Protein AF-X0W2W5-F1 (afdb_monomer_lite)

Secondary structure (DSSP, 8-state):
-EEEEEGGGHHHHHHHHHHHT--EEEEE---STT---EEEEE---HHHIIIIIHHHHHHS--SSHHHHHHHHHHHHHHHHHHTTGGGSHHHHHHHHHHHTT--

Foldseek 3Di:
DKDKDFPVCQVVLVVVCVVQVAFDKAWADDPDPPDGTMIMTDHPDLCSCQPGVLVVCVVVPDPDPLVNLLSVLVNVLSVLVVVVLCVDPVSVVVSVVSNVPRD

Radius of gyration: 15.77 Å; 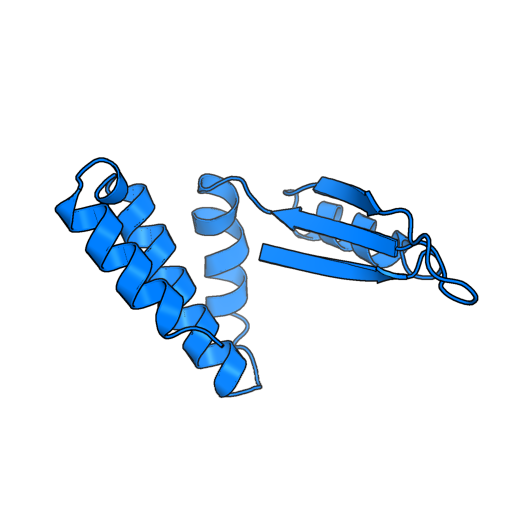chains: 1; bounding box: 41×30×35 Å

Sequence (103 aa):
FYLKLGERDKDILYKLKEFFNCGNVYFQRDRRKNHQNCYRYEVANRNDLEKVIIPFFKKNRLRLMSKRKDFEIFCKIIERMMRKEHLTKSGLRKLYQLKQKMH

Organism: NCBI:txid412755

Structure (mmCIF, N/CA/C/O backbone):
data_AF-X0W2W5-F1
#
_entry.id   AF-X0W2W5-F1
#
loop_
_atom_site.group_PDB
_atom_site.id
_atom_site.type_symbol
_atom_site.label_atom_id
_atom_site.label_alt_id
_atom_site.label_comp_id
_atom_site.label_asym_id
_atom_site.label_entity_id
_atom_site.label_seq_id
_atom_site.pdbx_PDB_ins_code
_atom_site.Cartn_x
_atom_site.Cartn_y
_atom_site.Cartn_z
_atom_site.occupancy
_atom_site.B_iso_or_equiv
_atom_site.auth_seq_id
_atom_site.auth_comp_id
_atom_site.auth_asym_id
_atom_site.auth_atom_id
_atom_site.pdbx_PDB_model_num
ATOM 1 N N . PHE A 1 1 ? 0.843 1.685 -0.489 1.00 95.44 1 PHE A N 1
ATOM 2 C CA . PHE A 1 1 ? 1.873 0.643 -0.719 1.00 95.44 1 PHE A CA 1
ATOM 3 C C . PHE A 1 1 ? 2.725 1.081 -1.896 1.00 95.44 1 PHE A C 1
ATOM 5 O O . PHE A 1 1 ? 2.158 1.655 -2.817 1.00 95.44 1 PHE A O 1
ATOM 12 N N . TYR A 1 2 ? 4.045 0.878 -1.871 1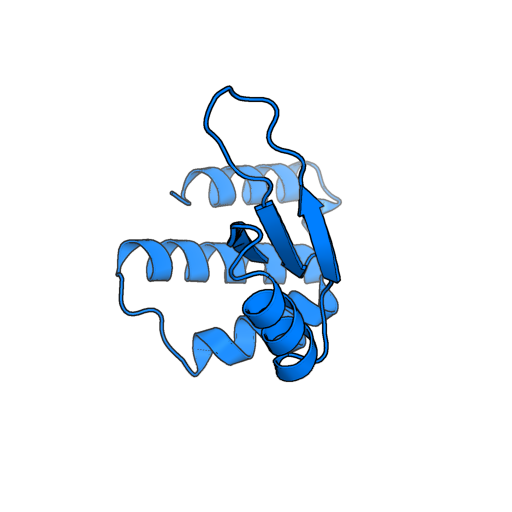.00 97.38 2 TYR A N 1
ATOM 13 C CA . TYR A 1 2 ? 4.878 1.230 -3.020 1.00 97.38 2 TYR A CA 1
ATOM 14 C C . TYR A 1 2 ? 6.110 0.335 -3.158 1.00 97.38 2 TYR A C 1
ATOM 16 O O . TYR A 1 2 ? 6.607 -0.198 -2.167 1.00 97.38 2 TYR A O 1
ATOM 24 N N . LEU A 1 3 ? 6.621 0.249 -4.385 1.00 97.50 3 LEU A N 1
ATOM 25 C CA . LEU A 1 3 ? 7.938 -0.283 -4.719 1.00 97.50 3 LEU A CA 1
ATOM 26 C C . LEU A 1 3 ? 8.691 0.777 -5.527 1.00 97.50 3 LEU A C 1
ATOM 28 O O . LEU A 1 3 ? 8.115 1.403 -6.416 1.00 97.50 3 LEU A O 1
ATOM 32 N N . LYS A 1 4 ? 9.965 1.000 -5.202 1.00 96.50 4 LYS A N 1
ATOM 33 C CA . LYS A 1 4 ? 10.840 1.932 -5.919 1.00 96.50 4 LYS A CA 1
ATOM 34 C C . LYS A 1 4 ? 12.007 1.153 -6.504 1.00 96.50 4 LYS A C 1
ATOM 36 O O . LYS A 1 4 ? 12.663 0.424 -5.766 1.00 96.50 4 LYS A O 1
ATOM 41 N N . LEU A 1 5 ? 12.259 1.338 -7.792 1.00 96.56 5 LEU A N 1
ATOM 42 C CA . LEU A 1 5 ? 13.369 0.718 -8.510 1.00 96.56 5 LEU A CA 1
ATOM 43 C C . LEU A 1 5 ? 14.122 1.767 -9.327 1.00 96.56 5 LEU A C 1
ATOM 45 O O . LEU A 1 5 ? 13.608 2.858 -9.592 1.00 96.56 5 LEU A O 1
ATOM 49 N N . GLY A 1 6 ? 15.355 1.438 -9.697 1.00 95.00 6 GLY A N 1
ATOM 50 C CA . GLY A 1 6 ? 16.142 2.247 -10.617 1.00 95.00 6 GLY A CA 1
ATOM 51 C C . GLY A 1 6 ? 15.561 2.246 -12.029 1.00 95.00 6 GLY A C 1
ATOM 52 O O . GLY A 1 6 ? 14.806 1.350 -12.394 1.00 95.00 6 GLY A O 1
ATOM 53 N N . GLU A 1 7 ? 15.935 3.237 -12.836 1.00 94.31 7 GLU A N 1
ATOM 54 C CA . GLU A 1 7 ? 15.454 3.384 -14.217 1.00 94.31 7 GLU A CA 1
ATOM 55 C C . GLU A 1 7 ? 15.657 2.134 -15.088 1.00 94.31 7 GLU A C 1
ATOM 57 O O . GLU A 1 7 ? 14.780 1.816 -15.887 1.00 94.31 7 GLU A O 1
ATOM 62 N N . ARG A 1 8 ? 16.747 1.382 -14.882 1.00 94.12 8 ARG A N 1
ATOM 63 C CA . ARG A 1 8 ? 17.026 0.134 -15.619 1.00 94.12 8 ARG A CA 1
ATOM 64 C C . ARG A 1 8 ? 15.971 -0.954 -15.402 1.00 94.12 8 ARG A C 1
ATOM 66 O O . ARG A 1 8 ? 15.738 -1.748 -16.300 1.00 94.12 8 ARG A O 1
ATOM 73 N N . ASP A 1 9 ? 15.318 -0.954 -14.242 1.00 96.25 9 ASP A N 1
ATOM 74 C CA . ASP A 1 9 ? 14.349 -1.978 -13.838 1.00 96.25 9 ASP A CA 1
ATOM 75 C C . ASP A 1 9 ? 12.904 -1.451 -13.861 1.00 96.25 9 ASP A C 1
ATOM 77 O O . ASP A 1 9 ? 11.997 -2.056 -13.279 1.00 96.25 9 ASP A O 1
ATOM 81 N N . LYS A 1 10 ? 12.656 -0.299 -14.505 1.00 96.50 10 LYS A N 1
ATOM 82 C CA . LYS A 1 10 ? 11.335 0.352 -14.502 1.00 96.50 10 LYS A CA 1
ATOM 83 C C . LYS A 1 10 ? 10.232 -0.541 -15.073 1.00 96.50 10 LYS A C 1
ATOM 85 O O . LYS A 1 10 ? 9.098 -0.466 -14.607 1.00 96.50 10 LYS A O 1
ATOM 90 N N . ASP A 1 11 ? 10.559 -1.421 -16.015 1.00 97.94 11 ASP A N 1
ATOM 91 C CA . ASP A 1 11 ? 9.589 -2.309 -16.661 1.00 97.94 11 ASP A CA 1
ATOM 92 C C . ASP A 1 11 ? 8.968 -3.300 -15.667 1.00 97.94 11 ASP A C 1
ATOM 94 O O . ASP A 1 11 ? 7.802 -3.667 -15.805 1.00 97.94 11 ASP A O 1
ATOM 98 N N . ILE A 1 12 ? 9.687 -3.664 -14.596 1.00 98.31 12 ILE A N 1
ATOM 99 C CA . ILE A 1 12 ? 9.133 -4.466 -13.493 1.00 98.31 12 ILE A CA 1
ATOM 100 C C . ILE A 1 12 ? 7.973 -3.719 -12.824 1.00 98.31 12 ILE A C 1
ATOM 102 O O . ILE A 1 12 ? 6.962 -4.324 -12.473 1.00 98.31 12 ILE A O 1
ATOM 106 N N . LEU A 1 13 ? 8.080 -2.398 -12.668 1.00 98.44 13 LEU A N 1
ATOM 107 C CA . LEU A 1 13 ? 7.035 -1.582 -12.047 1.00 98.44 13 LEU A CA 1
ATOM 108 C C . LEU A 1 13 ? 5.779 -1.499 -12.919 1.00 98.44 13 LEU A C 1
ATOM 110 O O . LEU A 1 13 ? 4.672 -1.532 -12.383 1.00 98.44 13 LEU A O 1
ATOM 114 N N . TYR A 1 14 ? 5.937 -1.428 -14.243 1.00 98.38 14 TYR A N 1
ATOM 115 C CA . TYR A 1 14 ? 4.808 -1.474 -15.177 1.00 98.38 14 TYR A CA 1
ATOM 116 C C . TYR A 1 14 ? 4.138 -2.852 -15.179 1.00 98.38 14 TYR A C 1
ATOM 118 O O . TYR A 1 14 ? 2.919 -2.925 -15.031 1.00 98.38 14 TYR A O 1
ATOM 126 N N . LYS A 1 15 ? 4.919 -3.941 -15.180 1.00 98.56 15 LYS A N 1
ATOM 127 C CA . LYS A 1 15 ? 4.385 -5.305 -15.021 1.00 98.56 15 LYS A CA 1
ATOM 128 C C . LYS A 1 15 ? 3.641 -5.498 -13.699 1.00 98.56 15 LYS A C 1
ATOM 130 O O . LYS A 1 15 ? 2.643 -6.206 -13.659 1.00 98.56 15 LYS A O 1
ATOM 135 N N . LEU A 1 16 ? 4.082 -4.863 -12.609 1.00 98.38 16 LEU A N 1
ATOM 136 C CA . LEU A 1 16 ? 3.352 -4.893 -11.335 1.00 98.38 16 LEU A CA 1
ATOM 137 C C . LEU A 1 16 ? 2.013 -4.155 -11.413 1.00 98.38 16 LEU A C 1
ATOM 139 O O . LEU A 1 16 ? 1.033 -4.639 -10.848 1.0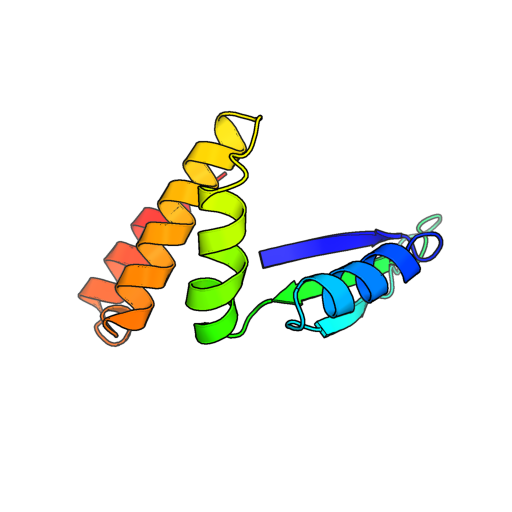0 98.38 16 LEU A O 1
ATOM 143 N N . LYS A 1 17 ? 1.964 -3.011 -12.106 1.00 98.38 17 LYS A N 1
ATOM 144 C CA . LYS A 1 17 ? 0.711 -2.288 -12.354 1.00 98.38 17 LYS A CA 1
ATOM 145 C C . LYS A 1 17 ? -0.275 -3.161 -13.134 1.00 98.38 17 LYS A C 1
ATOM 147 O O . LYS A 1 17 ? -1.436 -3.236 -12.748 1.00 98.38 17 LYS A O 1
ATOM 152 N N . GLU A 1 18 ? 0.189 -3.838 -14.182 1.00 98.44 18 GLU A N 1
ATOM 153 C CA . GLU A 1 18 ? -0.619 -4.783 -14.965 1.00 98.44 18 GLU A CA 1
ATOM 154 C C . GLU A 1 18 ? -1.077 -5.975 -14.116 1.00 98.44 18 GLU A C 1
ATOM 156 O O . GLU A 1 18 ? -2.263 -6.285 -14.074 1.00 98.44 18 GLU A O 1
ATOM 161 N N . PHE A 1 19 ? -0.160 -6.593 -13.366 1.00 98.44 19 PHE A N 1
ATOM 162 C CA . PHE A 1 19 ? -0.441 -7.751 -12.516 1.00 98.44 19 PHE A CA 1
ATOM 163 C C . PHE A 1 19 ? -1.504 -7.471 -11.448 1.00 98.44 19 PHE A C 1
ATOM 165 O O . PHE A 1 19 ? -2.415 -8.271 -11.247 1.00 98.44 19 PHE A O 1
ATOM 172 N N . PHE A 1 20 ? -1.391 -6.343 -10.743 1.00 97.94 20 PHE A N 1
ATOM 173 C CA . PHE A 1 20 ? -2.374 -5.954 -9.730 1.00 97.94 20 PHE A CA 1
ATOM 174 C C . PHE A 1 20 ? -3.610 -5.274 -10.325 1.00 97.94 20 PHE A C 1
ATOM 176 O O . PHE A 1 20 ? -4.589 -5.081 -9.605 1.00 97.94 20 PHE A O 1
ATOM 183 N N . ASN A 1 21 ? -3.561 -4.900 -11.607 1.00 98.12 21 ASN A N 1
ATOM 184 C CA . ASN A 1 21 ? -4.573 -4.109 -12.300 1.00 98.12 21 ASN A CA 1
ATOM 185 C C . ASN A 1 21 ? -4.996 -2.845 -11.518 1.00 98.12 21 ASN A C 1
ATOM 187 O O . ASN A 1 21 ? -6.161 -2.451 -11.511 1.00 98.12 21 ASN A O 1
ATOM 191 N N . CYS A 1 22 ? -4.055 -2.235 -10.789 1.00 98.06 22 CYS A N 1
ATOM 192 C CA . CYS A 1 22 ? -4.282 -1.038 -9.983 1.00 98.06 22 CYS A CA 1
ATOM 193 C C . CYS A 1 22 ? -2.975 -0.268 -9.748 1.00 98.06 22 CYS A C 1
ATOM 195 O O . CYS A 1 22 ? -1.892 -0.717 -10.119 1.00 98.06 22 CYS A O 1
ATOM 197 N N . GLY A 1 23 ? -3.074 0.912 -9.132 1.00 97.81 23 GLY A N 1
ATOM 198 C CA . GLY A 1 23 ? -1.916 1.763 -8.856 1.00 97.81 23 GLY A CA 1
ATOM 199 C C . GLY A 1 23 ? -1.323 2.453 -10.085 1.00 97.81 23 GLY A C 1
ATOM 200 O O . GLY A 1 23 ? -1.803 2.338 -11.212 1.00 97.81 23 GLY A O 1
ATOM 201 N N . ASN A 1 24 ? -0.263 3.223 -9.849 1.00 98.38 24 ASN A N 1
ATOM 202 C CA . ASN A 1 24 ? 0.381 4.051 -10.865 1.00 98.38 24 ASN A CA 1
ATOM 203 C C . ASN A 1 24 ? 1.902 4.012 -10.744 1.00 98.38 24 ASN A C 1
ATOM 205 O O . ASN A 1 24 ? 2.442 3.808 -9.658 1.00 98.38 24 ASN A O 1
ATOM 209 N N . VAL A 1 25 ? 2.584 4.225 -11.871 1.00 98.38 25 VAL A N 1
ATOM 210 C CA . VAL A 1 25 ? 4.046 4.311 -11.947 1.00 98.38 25 VAL A CA 1
ATOM 211 C C . VAL A 1 25 ? 4.438 5.767 -12.164 1.00 98.38 25 VAL A C 1
ATOM 213 O O . VAL A 1 25 ? 3.962 6.409 -13.097 1.00 98.38 25 VAL A O 1
ATOM 216 N N . TYR A 1 26 ? 5.307 6.277 -11.298 1.00 97.75 26 TYR A N 1
ATOM 217 C CA . TYR A 1 26 ? 5.754 7.666 -11.293 1.00 97.75 26 TYR A CA 1
ATOM 218 C C . TYR A 1 26 ? 7.259 7.745 -11.533 1.00 97.75 26 TYR A C 1
ATOM 220 O O . TYR A 1 26 ? 8.028 7.042 -10.873 1.00 97.75 26 TYR A O 1
ATOM 228 N N . PHE A 1 27 ? 7.684 8.636 -12.428 1.00 97.19 27 PHE A N 1
ATOM 229 C CA . PHE A 1 27 ? 9.092 8.991 -12.585 1.00 97.19 27 PHE A CA 1
ATOM 230 C C . PHE A 1 27 ? 9.576 9.813 -11.384 1.00 97.19 27 PHE A C 1
ATOM 232 O O . PHE A 1 27 ? 8.898 10.733 -10.926 1.00 97.19 27 PHE A O 1
ATOM 239 N N . GLN A 1 28 ? 10.763 9.493 -10.875 1.00 93.94 28 GLN A N 1
ATOM 240 C CA . GLN A 1 28 ? 11.410 10.192 -9.771 1.00 93.94 28 GLN A CA 1
ATOM 241 C C . GLN A 1 28 ? 12.848 10.541 -10.151 1.00 93.94 28 GLN A C 1
ATOM 243 O O . GLN A 1 28 ? 13.746 9.696 -10.119 1.00 93.94 28 GLN A O 1
ATOM 248 N N . ARG A 1 29 ? 13.071 11.818 -10.470 1.00 91.62 29 ARG A N 1
ATOM 249 C CA . ARG A 1 29 ? 14.407 12.334 -10.771 1.00 91.62 29 ARG A CA 1
ATOM 250 C C . ARG A 1 29 ? 15.282 12.302 -9.518 1.00 91.62 29 ARG A C 1
ATOM 252 O O . ARG A 1 29 ? 14.904 12.880 -8.498 1.00 91.62 29 ARG A O 1
ATOM 259 N N . ASP A 1 30 ? 16.454 11.679 -9.607 1.00 88.44 30 ASP A N 1
ATOM 260 C CA . ASP A 1 30 ? 17.471 11.745 -8.553 1.00 88.44 30 ASP A CA 1
ATOM 261 C C . ASP A 1 30 ? 18.505 12.805 -8.939 1.00 88.44 30 ASP A C 1
ATOM 263 O O . ASP A 1 30 ? 19.097 12.750 -10.013 1.00 88.44 30 ASP A O 1
ATOM 267 N N . ARG A 1 31 ? 18.657 13.834 -8.102 1.00 87.38 31 ARG A N 1
ATOM 268 C CA . ARG A 1 31 ? 19.558 14.968 -8.375 1.00 87.38 31 ARG A CA 1
ATOM 269 C C . ARG A 1 31 ? 20.959 14.759 -7.801 1.00 87.38 31 ARG A C 1
ATOM 271 O O . ARG A 1 31 ? 21.827 15.601 -8.014 1.00 87.38 31 ARG A O 1
ATOM 278 N N . ARG A 1 32 ? 21.180 13.686 -7.037 1.00 89.12 32 ARG A N 1
ATOM 279 C CA . ARG A 1 32 ? 22.477 13.419 -6.412 1.00 89.12 32 ARG A CA 1
ATOM 280 C C . ARG A 1 32 ? 23.488 13.002 -7.473 1.00 89.12 32 ARG A C 1
ATOM 282 O O . ARG A 1 32 ? 23.181 12.229 -8.378 1.00 89.12 32 ARG A O 1
ATOM 289 N N . LYS A 1 33 ? 24.723 13.484 -7.330 1.00 85.62 33 LYS A N 1
ATOM 290 C CA . LYS A 1 33 ? 25.840 13.073 -8.187 1.00 85.62 33 LYS A CA 1
ATOM 291 C C . LYS A 1 33 ? 26.001 11.545 -8.104 1.00 85.62 33 LYS A C 1
ATOM 293 O O . LYS A 1 33 ? 25.863 10.964 -7.026 1.00 85.62 33 LYS A O 1
ATOM 298 N N . ASN A 1 34 ? 26.250 10.902 -9.244 1.00 86.06 34 ASN A N 1
ATOM 299 C CA . ASN A 1 34 ? 26.413 9.446 -9.390 1.00 86.06 34 ASN A CA 1
ATOM 300 C C . ASN A 1 34 ? 25.181 8.589 -9.026 1.00 86.06 34 ASN A C 1
ATOM 302 O O . ASN A 1 34 ? 25.318 7.382 -8.843 1.00 86.06 34 ASN A O 1
ATOM 306 N N . HIS A 1 35 ? 23.986 9.176 -8.922 1.00 84.88 35 HIS A N 1
ATOM 307 C CA . HIS A 1 35 ? 22.744 8.421 -8.750 1.00 84.88 35 HIS A CA 1
ATOM 308 C C . HIS A 1 35 ? 21.952 8.388 -10.057 1.00 84.88 35 HIS A C 1
ATOM 310 O O . HIS A 1 35 ? 21.903 9.370 -10.793 1.00 84.88 35 HIS A O 1
ATOM 316 N N . GLN A 1 36 ? 21.321 7.250 -10.340 1.00 88.44 36 GLN A N 1
ATOM 317 C CA . GLN A 1 36 ? 20.408 7.116 -11.474 1.00 88.44 36 GLN A CA 1
ATOM 318 C C . GLN A 1 36 ? 18.993 7.549 -11.084 1.00 88.44 36 GLN A C 1
ATOM 320 O O . GLN A 1 36 ? 18.590 7.415 -9.923 1.00 88.44 36 GLN A O 1
ATOM 325 N N . ASN A 1 37 ? 18.213 8.013 -12.065 1.00 94.12 37 ASN A N 1
ATOM 326 C CA . ASN A 1 37 ? 16.789 8.233 -1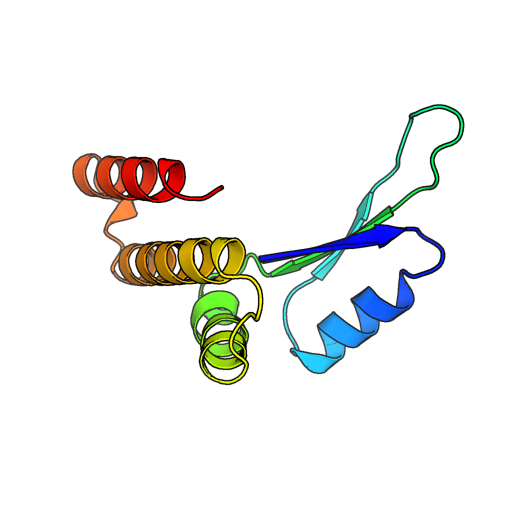1.848 1.00 94.12 37 ASN A CA 1
ATOM 327 C C . ASN A 1 37 ? 16.114 6.934 -11.407 1.00 94.12 37 ASN A C 1
ATOM 329 O O . ASN A 1 37 ? 16.581 5.819 -11.662 1.00 94.12 37 ASN A O 1
ATOM 333 N N . CYS A 1 38 ? 14.986 7.091 -10.736 1.00 95.62 38 CYS A N 1
ATOM 334 C CA . CYS A 1 38 ? 14.197 5.982 -10.247 1.00 95.62 38 CYS A CA 1
ATOM 335 C C . CYS A 1 38 ? 12.754 6.124 -10.706 1.00 95.62 38 CYS A C 1
ATOM 337 O O . CYS A 1 38 ? 12.295 7.197 -11.091 1.00 95.62 38 CYS A O 1
ATOM 339 N N . TYR A 1 39 ? 12.021 5.031 -10.593 1.00 97.75 39 TYR A N 1
ATOM 340 C CA . TYR A 1 39 ? 10.583 5.002 -10.776 1.00 97.75 39 TYR A CA 1
ATOM 341 C C . TYR A 1 39 ? 9.946 4.404 -9.524 1.00 97.75 39 TYR A C 1
ATOM 343 O O . TYR A 1 39 ? 10.572 3.637 -8.784 1.00 97.75 39 TYR A O 1
ATOM 351 N N . ARG A 1 40 ? 8.697 4.779 -9.259 1.00 97.88 40 ARG A N 1
ATOM 352 C CA . ARG A 1 40 ? 7.928 4.306 -8.108 1.00 97.88 40 ARG A CA 1
ATOM 353 C C . ARG A 1 40 ? 6.573 3.801 -8.567 1.00 97.88 40 ARG A C 1
ATOM 355 O O . ARG A 1 40 ? 5.771 4.590 -9.051 1.00 97.88 40 ARG A O 1
ATOM 362 N N . TYR A 1 41 ? 6.311 2.516 -8.364 1.00 98.62 41 TYR A N 1
ATOM 363 C CA . TYR A 1 41 ? 4.956 1.980 -8.400 1.00 98.62 41 TYR A CA 1
ATOM 364 C C . TYR A 1 41 ? 4.286 2.265 -7.058 1.00 98.62 41 TYR A C 1
ATOM 366 O O . TYR A 1 41 ? 4.834 1.897 -6.019 1.00 98.62 41 TYR A O 1
ATOM 374 N N . GLU A 1 42 ? 3.126 2.915 -7.056 1.00 98.56 42 GLU A N 1
ATOM 375 C CA . GLU A 1 42 ? 2.370 3.228 -5.847 1.00 98.56 42 GLU A CA 1
ATOM 376 C C . GLU A 1 42 ? 0.877 2.925 -6.002 1.00 98.56 42 GLU A C 1
ATOM 378 O O . GLU A 1 42 ? 0.220 3.339 -6.957 1.00 98.56 42 GLU A O 1
ATOM 383 N N . VAL A 1 43 ? 0.336 2.253 -4.985 1.00 98.56 43 VAL A N 1
ATOM 384 C CA . VAL A 1 43 ? -1.100 2.085 -4.759 1.00 98.56 43 VAL A CA 1
ATOM 385 C C . VAL A 1 43 ? -1.477 2.941 -3.554 1.00 98.56 43 VAL A C 1
ATOM 387 O O . VAL A 1 43 ? -1.120 2.616 -2.412 1.00 98.56 43 VAL A O 1
ATOM 390 N N . ALA A 1 44 ? -2.153 4.057 -3.825 1.00 97.06 44 ALA A N 1
ATOM 391 C CA . ALA A 1 44 ? -2.626 5.015 -2.822 1.00 97.06 44 ALA A CA 1
ATOM 392 C C . ALA A 1 44 ? -4.158 5.024 -2.669 1.00 97.06 44 ALA A C 1
ATOM 394 O O . ALA A 1 44 ? -4.670 5.462 -1.638 1.00 97.06 44 ALA A O 1
ATOM 395 N N . ASN A 1 45 ? -4.894 4.524 -3.667 1.00 97.12 45 ASN A N 1
ATOM 396 C CA . ASN A 1 45 ? -6.347 4.411 -3.602 1.00 97.12 45 ASN A CA 1
ATOM 397 C C . ASN A 1 45 ? -6.753 3.444 -2.476 1.00 97.12 45 ASN A C 1
ATOM 399 O O . ASN A 1 45 ? -6.264 2.318 -2.402 1.00 97.12 45 ASN A O 1
ATOM 403 N N . ARG A 1 46 ? -7.650 3.885 -1.587 1.00 95.81 46 ARG A N 1
ATOM 404 C CA . ARG A 1 46 ? -8.057 3.110 -0.403 1.00 95.81 46 ARG A CA 1
ATOM 405 C C . ARG A 1 46 ? -8.802 1.825 -0.770 1.00 95.81 46 ARG A C 1
ATOM 407 O O . ARG A 1 46 ? -8.560 0.805 -0.132 1.00 95.81 46 ARG A O 1
ATOM 414 N N . ASN A 1 47 ? -9.633 1.862 -1.812 1.00 97.06 47 ASN A N 1
ATOM 415 C CA . ASN A 1 47 ? -10.362 0.690 -2.292 1.00 97.06 47 ASN A CA 1
ATOM 416 C C . ASN A 1 47 ? -9.396 -0.347 -2.871 1.00 97.06 47 ASN A C 1
ATOM 418 O O . ASN A 1 47 ? -9.520 -1.523 -2.553 1.00 97.06 47 ASN A O 1
ATOM 422 N N . ASP A 1 48 ? -8.399 0.076 -3.651 1.00 98.19 48 ASP A N 1
ATOM 423 C CA . ASP A 1 48 ? -7.394 -0.845 -4.203 1.00 98.19 48 ASP A CA 1
ATOM 424 C C . ASP A 1 48 ? -6.529 -1.458 -3.093 1.00 98.19 48 ASP A C 1
ATOM 426 O O . ASP A 1 48 ? -6.204 -2.647 -3.112 1.00 98.19 48 ASP A O 1
ATOM 430 N N . LEU A 1 49 ? -6.183 -0.666 -2.075 1.00 98.38 49 LEU A N 1
ATOM 431 C CA . LEU A 1 49 ? -5.463 -1.168 -0.908 1.00 98.38 49 LEU A CA 1
ATOM 432 C C . LEU A 1 49 ? -6.268 -2.236 -0.159 1.00 98.38 49 LEU A C 1
ATOM 434 O O . LEU A 1 49 ? -5.712 -3.279 0.181 1.00 98.38 49 LEU A O 1
ATOM 438 N N . GLU A 1 50 ? -7.555 -1.989 0.079 1.00 97.88 50 GLU A N 1
ATOM 439 C CA . GLU A 1 50 ? -8.449 -2.907 0.788 1.00 97.88 50 GLU A CA 1
ATOM 440 C C . GLU A 1 50 ? -8.782 -4.165 -0.024 1.00 97.88 50 GLU A C 1
ATOM 442 O O . GLU A 1 50 ? -8.764 -5.264 0.528 1.00 97.88 50 GLU A O 1
ATOM 447 N N . LYS A 1 51 ? -9.076 -4.019 -1.320 1.00 98.06 51 LYS A N 1
ATOM 448 C CA . LYS A 1 51 ? -9.632 -5.091 -2.160 1.00 98.06 51 LYS A CA 1
ATOM 449 C C . LYS A 1 51 ? -8.582 -5.883 -2.931 1.00 98.06 51 LYS A C 1
ATOM 451 O O . LYS A 1 51 ? -8.837 -7.034 -3.268 1.00 98.06 51 LYS A O 1
ATOM 456 N N . VAL A 1 52 ? -7.414 -5.299 -3.200 1.00 98.38 52 VAL A N 1
ATOM 457 C CA . VAL A 1 52 ? -6.368 -5.934 -4.019 1.00 98.38 52 VAL A CA 1
ATOM 458 C C . VAL A 1 52 ? -5.123 -6.219 -3.186 1.00 98.38 52 VAL A C 1
ATOM 460 O O . VAL A 1 52 ? -4.728 -7.374 -3.013 1.00 98.38 52 VAL A O 1
ATOM 463 N N . ILE A 1 53 ? -4.517 -5.179 -2.610 1.00 98.38 53 ILE A N 1
ATOM 464 C CA . ILE A 1 53 ? -3.192 -5.295 -1.984 1.00 98.38 53 ILE A CA 1
ATOM 465 C C . ILE A 1 53 ? -3.241 -6.069 -0.666 1.00 98.38 53 ILE A C 1
ATOM 467 O O . ILE A 1 53 ? -2.443 -6.986 -0.457 1.00 98.38 53 ILE A O 1
ATOM 471 N N . ILE A 1 54 ? -4.173 -5.735 0.231 1.00 98.31 54 ILE A N 1
ATOM 472 C CA . ILE A 1 54 ? -4.300 -6.429 1.517 1.00 98.31 54 ILE A CA 1
ATOM 473 C C . ILE A 1 54 ? -4.617 -7.925 1.321 1.00 98.31 54 ILE A C 1
ATOM 475 O O . ILE A 1 54 ? -3.914 -8.745 1.919 1.00 98.31 54 ILE A O 1
ATOM 479 N N . PRO A 1 55 ? -5.599 -8.331 0.491 1.00 98.44 55 PRO A N 1
ATOM 480 C CA . PRO A 1 55 ? -5.888 -9.743 0.249 1.00 98.44 55 PRO A CA 1
ATOM 481 C C . PRO A 1 55 ? -4.699 -10.499 -0.343 1.00 98.44 55 PRO A C 1
ATOM 483 O O . PRO A 1 55 ? -4.391 -11.601 0.119 1.00 98.44 55 PRO A O 1
ATOM 486 N N . PHE A 1 56 ? -3.972 -9.887 -1.286 1.00 98.44 56 PHE A N 1
ATOM 487 C CA . PHE A 1 56 ? -2.777 -10.492 -1.867 1.00 98.44 56 PHE A CA 1
ATOM 488 C C . PHE A 1 56 ? -1.726 -10.830 -0.805 1.00 98.44 56 PHE A C 1
ATOM 490 O O . PHE A 1 56 ? -1.254 -11.963 -0.767 1.00 98.44 56 PHE A O 1
ATOM 497 N N . PHE A 1 57 ? -1.384 -9.895 0.087 1.00 97.50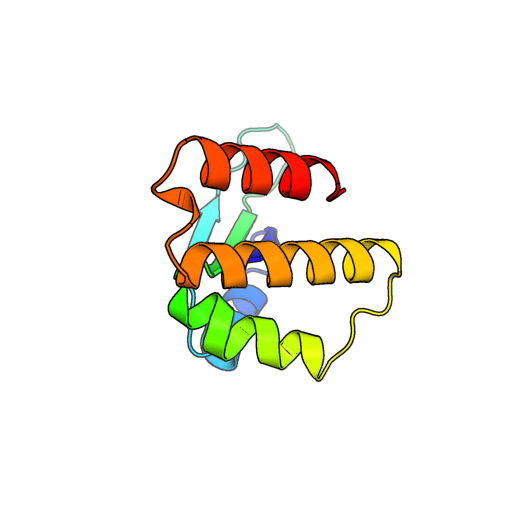 57 PHE A N 1
ATOM 498 C CA . PHE A 1 57 ? -0.362 -10.115 1.122 1.00 97.50 57 PHE A CA 1
ATOM 499 C C . PHE A 1 57 ? -0.870 -10.896 2.348 1.00 97.50 57 PHE A C 1
ATOM 501 O O . PHE A 1 57 ? -0.070 -11.459 3.097 1.00 97.50 57 PHE A O 1
ATOM 508 N N . LYS A 1 58 ? -2.192 -11.001 2.546 1.00 97.25 58 LYS A N 1
ATOM 509 C CA . LYS A 1 58 ? -2.784 -11.963 3.493 1.00 97.25 58 LYS A CA 1
ATOM 510 C C . LYS A 1 58 ? -2.627 -13.403 2.996 1.00 97.25 58 LYS A C 1
ATOM 512 O O . LYS A 1 58 ? -2.278 -14.275 3.793 1.00 97.25 58 LYS A O 1
ATOM 517 N N . LYS A 1 59 ? -2.851 -13.638 1.695 1.00 98.12 59 LYS A N 1
ATOM 518 C CA . LYS A 1 59 ? -2.641 -14.942 1.041 1.00 98.12 59 LYS A CA 1
ATOM 519 C C . LYS A 1 59 ? -1.148 -15.269 0.916 1.00 98.12 59 LYS A C 1
ATOM 521 O O . LYS A 1 59 ? -0.724 -16.364 1.268 1.00 98.12 59 LYS A O 1
ATOM 526 N N . ASN A 1 60 ? -0.348 -14.297 0.483 1.00 97.31 60 ASN A N 1
ATOM 527 C CA . ASN A 1 60 ? 1.094 -14.413 0.270 1.00 97.31 60 ASN A CA 1
ATOM 528 C C . ASN A 1 60 ? 1.850 -13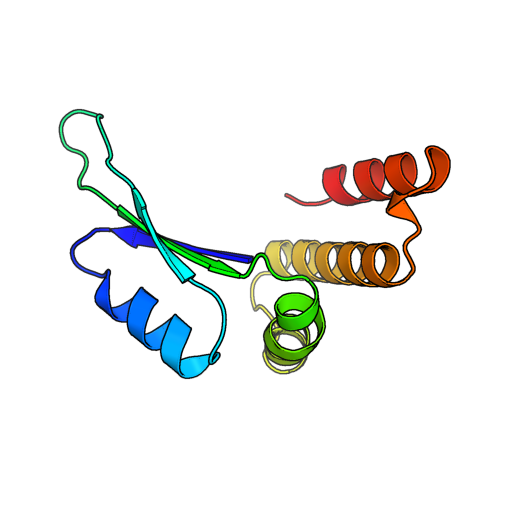.717 1.404 1.00 97.31 60 ASN A C 1
ATOM 530 O O . ASN A 1 60 ? 2.256 -12.558 1.300 1.00 97.31 60 ASN A O 1
ATOM 534 N N . ARG A 1 61 ? 2.005 -14.433 2.518 1.00 95.25 61 ARG A N 1
ATOM 535 C CA . ARG A 1 61 ? 2.577 -13.886 3.753 1.00 95.25 61 ARG A CA 1
ATOM 536 C C . ARG A 1 61 ? 4.013 -13.398 3.543 1.00 95.25 61 ARG A C 1
ATOM 538 O O . ARG A 1 61 ? 4.865 -14.123 3.030 1.00 95.25 61 ARG A O 1
ATOM 545 N N . LEU A 1 62 ? 4.292 -12.185 4.020 1.00 95.25 62 LEU A N 1
ATOM 546 C CA . LEU A 1 62 ? 5.644 -11.630 4.051 1.00 95.25 62 LEU A CA 1
ATOM 547 C C . LEU A 1 62 ? 6.550 -12.497 4.934 1.00 95.25 62 LEU A C 1
ATOM 549 O O . LEU A 1 62 ? 6.195 -12.832 6.065 1.00 95.25 62 LEU A O 1
ATOM 553 N N . ARG A 1 63 ? 7.729 -12.841 4.406 1.00 95.31 63 ARG A N 1
ATOM 554 C CA . ARG A 1 63 ? 8.689 -13.734 5.073 1.00 95.31 63 ARG A CA 1
ATOM 555 C C . ARG A 1 63 ? 9.418 -13.058 6.234 1.00 95.31 63 ARG A C 1
ATOM 557 O O . ARG A 1 63 ? 9.701 -13.698 7.239 1.00 95.31 63 ARG A O 1
ATOM 564 N N . LEU A 1 64 ? 9.710 -11.764 6.105 1.00 95.44 64 LEU A N 1
ATOM 565 C CA . LEU A 1 64 ? 10.399 -11.001 7.144 1.00 95.44 64 LEU A CA 1
ATOM 566 C C . LEU A 1 64 ? 9.428 -10.629 8.268 1.00 95.44 64 LEU A C 1
ATOM 568 O O . LEU A 1 64 ? 8.423 -9.955 8.029 1.00 95.44 64 LEU A O 1
ATOM 572 N N . MET A 1 65 ? 9.761 -11.019 9.501 1.00 94.06 65 MET A N 1
ATOM 573 C CA . MET A 1 65 ? 8.911 -10.787 10.674 1.00 94.06 65 MET A CA 1
ATOM 574 C C . MET A 1 65 ? 8.640 -9.303 10.943 1.00 94.06 65 MET A C 1
ATOM 576 O O . MET A 1 65 ? 7.518 -8.957 11.308 1.00 94.06 65 MET A O 1
ATOM 580 N N . SER A 1 66 ? 9.619 -8.419 10.724 1.00 94.31 66 SER A N 1
ATOM 581 C CA . SER A 1 66 ? 9.432 -6.965 10.846 1.00 94.31 66 SER A CA 1
ATOM 582 C C . SER A 1 66 ? 8.374 -6.455 9.866 1.00 94.31 66 SER A C 1
ATOM 584 O O . SER A 1 66 ? 7.366 -5.888 10.277 1.00 94.31 66 SER A O 1
ATOM 586 N N . LYS A 1 67 ? 8.524 -6.781 8.577 1.00 94.44 67 LYS A N 1
ATOM 587 C CA . LYS A 1 67 ? 7.569 -6.388 7.531 1.00 94.44 67 LYS A CA 1
ATOM 588 C C . LYS A 1 67 ? 6.183 -6.988 7.729 1.00 94.44 67 LYS A C 1
ATOM 590 O O . LYS A 1 67 ? 5.192 -6.351 7.385 1.00 94.44 67 LYS A O 1
ATOM 595 N N . ARG A 1 68 ? 6.096 -8.189 8.300 1.00 95.88 68 ARG A N 1
ATOM 596 C CA . ARG A 1 68 ? 4.818 -8.809 8.657 1.00 95.88 68 ARG A CA 1
ATOM 597 C C . ARG A 1 68 ? 4.089 -8.019 9.744 1.00 95.88 68 ARG A C 1
ATOM 599 O O . ARG A 1 68 ? 2.914 -7.713 9.562 1.00 95.88 68 ARG A O 1
ATOM 606 N N . LYS A 1 69 ? 4.788 -7.630 10.816 1.00 96.25 69 LYS A N 1
ATOM 607 C CA . LYS A 1 69 ? 4.231 -6.772 11.877 1.00 96.25 69 LYS A CA 1
ATOM 608 C C . LYS A 1 69 ? 3.784 -5.415 11.323 1.00 96.25 69 LYS A C 1
ATOM 610 O O . LYS A 1 69 ? 2.665 -4.985 11.600 1.00 96.25 69 LYS A O 1
ATOM 615 N N . ASP A 1 70 ? 4.604 -4.783 10.482 1.00 96.94 70 ASP A N 1
ATOM 616 C CA . ASP A 1 70 ? 4.240 -3.519 9.829 1.00 96.94 70 ASP A CA 1
ATOM 617 C C . ASP A 1 70 ? 2.988 -3.678 8.961 1.00 96.94 70 ASP A C 1
ATOM 619 O O . ASP A 1 70 ? 2.090 -2.836 8.989 1.00 96.94 70 ASP A O 1
ATOM 623 N N . PHE A 1 71 ? 2.896 -4.777 8.209 1.00 97.56 71 PHE A N 1
ATOM 624 C CA . PHE A 1 71 ? 1.749 -5.068 7.357 1.00 97.56 71 PHE A CA 1
ATOM 625 C C . PHE A 1 71 ? 0.462 -5.310 8.160 1.00 97.56 71 PHE A C 1
ATOM 627 O O . PHE A 1 71 ? -0.608 -4.853 7.758 1.00 97.56 71 PHE A O 1
ATOM 634 N N . GLU A 1 72 ? 0.541 -5.968 9.316 1.00 97.50 72 GLU A N 1
ATOM 635 C CA . GLU A 1 72 ? -0.608 -6.145 10.211 1.00 97.50 72 GLU A CA 1
ATOM 636 C C . GLU A 1 72 ? -1.116 -4.804 10.754 1.00 97.50 72 GLU A C 1
ATOM 638 O O . GLU A 1 72 ? -2.324 -4.556 10.781 1.00 97.50 72 GLU A O 1
ATOM 643 N N . ILE A 1 73 ? -0.206 -3.907 11.145 1.00 98.00 73 ILE A N 1
ATOM 644 C CA . ILE A 1 73 ? -0.567 -2.550 11.573 1.00 98.00 73 ILE A CA 1
ATOM 645 C C . ILE A 1 73 ? -1.161 -1.761 10.401 1.00 98.00 73 ILE A C 1
ATOM 647 O O . ILE A 1 73 ? -2.189 -1.102 10.564 1.00 98.00 73 ILE A O 1
ATOM 651 N N . PHE A 1 74 ? -0.564 -1.865 9.213 1.00 97.81 74 PHE A N 1
ATOM 652 C CA . PHE A 1 74 ? -1.079 -1.257 7.990 1.00 97.81 74 PHE A CA 1
ATOM 653 C C . PHE A 1 74 ? -2.517 -1.708 7.690 1.00 97.81 74 PHE A C 1
ATOM 655 O O . PHE A 1 74 ? -3.375 -0.861 7.448 1.00 97.81 74 PHE A O 1
ATOM 662 N N . CYS A 1 75 ? -2.813 -3.009 7.790 1.00 98.00 75 CYS A N 1
ATOM 663 C CA . CYS A 1 75 ? -4.172 -3.535 7.625 1.00 98.00 75 CYS A CA 1
ATOM 664 C C . CYS A 1 75 ? -5.156 -2.885 8.609 1.00 98.00 75 CYS A C 1
ATOM 666 O O . CYS A 1 75 ? -6.214 -2.418 8.192 1.00 98.00 75 CYS A O 1
ATOM 668 N N . LYS A 1 76 ? -4.786 -2.798 9.896 1.00 97.88 76 LYS A N 1
ATOM 669 C CA . LYS A 1 76 ? -5.615 -2.162 10.939 1.00 97.88 76 LYS A CA 1
ATOM 670 C C . LYS A 1 76 ? -5.863 -0.679 10.656 1.00 97.88 76 LYS A C 1
ATOM 672 O O . LYS A 1 76 ? -6.955 -0.174 10.909 1.00 97.88 76 LYS A O 1
ATOM 677 N N . ILE A 1 77 ? -4.855 0.032 10.149 1.00 97.69 77 ILE A N 1
ATOM 678 C CA . ILE A 1 77 ? -4.982 1.443 9.766 1.00 97.69 77 ILE A CA 1
ATOM 679 C C . ILE A 1 77 ? -5.985 1.592 8.620 1.00 97.69 77 ILE A C 1
ATOM 681 O O . ILE A 1 77 ? -6.896 2.410 8.734 1.00 97.69 77 ILE A O 1
ATOM 685 N N . ILE A 1 78 ? -5.861 0.791 7.556 1.00 97.75 78 ILE A N 1
ATOM 686 C CA . ILE A 1 78 ? -6.777 0.850 6.409 1.00 97.75 78 ILE A CA 1
ATOM 687 C C . ILE A 1 78 ? -8.209 0.513 6.833 1.00 97.75 78 ILE A C 1
ATOM 689 O O . ILE A 1 78 ? -9.112 1.284 6.528 1.00 97.75 78 ILE A O 1
ATOM 693 N N . GLU A 1 79 ? -8.421 -0.543 7.620 1.00 97.38 79 GLU A N 1
ATOM 694 C CA . GLU A 1 79 ? -9.744 -0.913 8.149 1.00 97.38 79 GLU A CA 1
ATOM 695 C C . GLU A 1 79 ? -10.411 0.248 8.913 1.00 97.38 79 GLU A C 1
ATOM 697 O O . GLU A 1 79 ? -11.551 0.629 8.639 1.00 97.38 79 GLU A O 1
ATOM 702 N N . ARG A 1 80 ? -9.674 0.884 9.832 1.00 97.06 80 ARG A N 1
ATOM 703 C CA . ARG A 1 80 ? -10.145 2.059 10.589 1.00 97.06 80 ARG A CA 1
ATOM 704 C C . ARG A 1 80 ? -10.394 3.274 9.688 1.00 97.06 80 ARG A C 1
ATOM 706 O O . ARG A 1 80 ? -11.293 4.074 9.952 1.00 97.06 80 ARG A O 1
ATOM 713 N N . MET A 1 81 ? -9.612 3.436 8.621 1.00 95.81 81 MET A N 1
ATOM 714 C CA . MET A 1 81 ? -9.839 4.485 7.626 1.00 95.81 81 MET A CA 1
ATOM 715 C C . MET A 1 81 ? -11.111 4.236 6.810 1.00 95.81 81 MET A C 1
ATOM 717 O O . MET A 1 81 ? -11.842 5.196 6.566 1.00 95.81 81 MET A O 1
ATOM 721 N N . MET A 1 82 ? -11.412 2.985 6.451 1.00 95.88 82 MET A N 1
ATOM 722 C CA . MET A 1 82 ? -12.645 2.608 5.747 1.00 95.88 82 MET A CA 1
ATOM 723 C C . MET A 1 82 ? -13.889 2.841 6.609 1.00 95.88 82 MET A C 1
ATOM 725 O O . MET A 1 82 ? -14.891 3.353 6.117 1.00 95.88 82 MET A O 1
ATOM 729 N N . ARG A 1 83 ? -13.783 2.629 7.928 1.00 96.69 83 ARG A N 1
ATOM 730 C CA . ARG A 1 83 ? -14.801 3.029 8.921 1.00 96.69 83 ARG A CA 1
ATOM 731 C C . ARG A 1 83 ? -14.903 4.541 9.158 1.00 96.69 83 ARG A C 1
ATOM 733 O O . ARG A 1 83 ? -15.627 4.975 10.046 1.00 96.69 83 ARG A O 1
ATOM 740 N N . LYS A 1 84 ? -14.161 5.357 8.401 1.00 97.12 84 LYS A N 1
ATOM 741 C CA . LYS A 1 84 ? -14.120 6.825 8.512 1.00 97.12 84 LYS A CA 1
ATOM 742 C C . LYS A 1 84 ? -13.702 7.359 9.891 1.00 97.12 84 LYS A C 1
ATOM 744 O O . LYS A 1 84 ? -13.841 8.548 10.153 1.00 97.12 84 LYS A O 1
ATOM 749 N N . GLU A 1 85 ? -13.084 6.542 10.747 1.00 97.06 85 GLU A N 1
ATOM 750 C CA . GLU A 1 85 ? -12.703 6.965 12.106 1.00 97.06 85 GLU A CA 1
ATOM 751 C C . GLU A 1 85 ? -11.709 8.139 12.106 1.00 97.06 85 GLU A C 1
ATOM 753 O O . GLU A 1 85 ? -11.712 8.976 13.010 1.00 97.06 85 GLU A O 1
ATOM 758 N N . HIS A 1 86 ? -10.884 8.223 11.059 1.00 95.94 86 HIS A N 1
ATOM 759 C CA . HIS A 1 86 ? -9.923 9.301 10.817 1.00 95.94 86 HIS A CA 1
ATOM 760 C C . HIS A 1 86 ? -10.547 10.696 10.672 1.00 95.94 86 HIS A C 1
ATOM 762 O O . HIS A 1 86 ? -9.819 11.677 10.771 1.00 95.94 86 HIS A O 1
ATOM 768 N N . LEU A 1 87 ? -11.862 10.801 10.450 1.00 97.38 87 LEU A N 1
ATOM 769 C CA . LEU A 1 87 ? -12.565 12.085 10.364 1.00 97.38 87 LEU A CA 1
ATOM 770 C C . LEU A 1 87 ? -12.763 12.747 11.736 1.00 97.38 87 LEU A C 1
ATOM 772 O O . LEU A 1 87 ? -13.105 13.921 11.812 1.00 97.38 87 LEU A O 1
ATOM 776 N N . THR A 1 88 ? -12.527 12.013 12.827 1.00 98.19 88 THR A N 1
ATOM 777 C CA . THR A 1 88 ? -12.573 12.553 14.190 1.00 98.19 88 THR A CA 1
ATOM 778 C C . THR A 1 88 ? -11.165 12.786 14.727 1.00 98.19 88 THR A C 1
ATOM 780 O O . THR A 1 88 ? -10.250 12.000 14.473 1.00 98.19 88 THR A O 1
ATOM 783 N N . LYS A 1 89 ? -10.984 13.816 15.563 1.00 97.62 89 LYS A N 1
ATOM 784 C CA . LYS A 1 89 ? -9.689 14.104 16.210 1.00 97.62 89 LYS A CA 1
ATOM 785 C C . LYS A 1 89 ? -9.170 12.913 17.029 1.00 97.62 89 LYS A C 1
ATOM 787 O O . LYS A 1 89 ? -7.987 12.584 16.970 1.00 97.62 89 LYS A O 1
ATOM 792 N N . SER A 1 90 ? -10.060 12.241 17.764 1.00 97.62 90 SER A N 1
ATOM 793 C CA . SER A 1 90 ? -9.720 11.051 18.558 1.00 97.62 90 SER A CA 1
ATOM 794 C C . SER A 1 90 ? -9.303 9.873 17.672 1.00 97.62 90 SER A C 1
ATOM 796 O O . SER A 1 90 ? -8.262 9.257 17.910 1.00 97.62 90 SER A O 1
ATOM 798 N N . GLY A 1 91 ? -10.059 9.583 16.608 1.00 97.44 91 GLY A N 1
ATOM 799 C CA . GLY A 1 91 ? -9.729 8.502 15.680 1.00 97.44 91 GLY A CA 1
ATOM 800 C C . GLY A 1 91 ? -8.439 8.760 14.900 1.00 97.44 91 GLY A C 1
ATOM 801 O O . GLY A 1 91 ? -7.614 7.853 14.778 1.00 97.44 91 GLY A O 1
ATOM 802 N N . LEU A 1 92 ? -8.198 10.000 14.464 1.00 97.50 92 LEU A N 1
ATOM 803 C CA . LEU A 1 92 ? -6.939 10.395 13.832 1.00 97.50 92 LEU A CA 1
ATOM 804 C C . LEU A 1 92 ? -5.745 10.217 14.784 1.00 97.50 92 LEU A C 1
ATOM 806 O O . LEU A 1 92 ? -4.725 9.653 14.387 1.00 97.50 92 LEU A O 1
ATOM 810 N N . ARG A 1 93 ? -5.882 10.608 16.061 1.00 97.75 93 ARG A N 1
ATOM 811 C CA . ARG A 1 93 ? -4.836 10.405 17.080 1.00 97.75 93 ARG A CA 1
ATOM 812 C C . ARG A 1 93 ? -4.513 8.922 17.281 1.00 97.75 93 ARG A C 1
ATOM 814 O O . ARG A 1 93 ? -3.340 8.564 17.361 1.00 97.75 93 ARG A O 1
ATOM 821 N N . LYS A 1 94 ? -5.528 8.051 17.306 1.00 97.25 94 LYS A N 1
ATOM 822 C CA . LYS A 1 94 ? -5.337 6.590 17.391 1.00 97.25 94 LYS A CA 1
ATOM 823 C C . LYS A 1 94 ? -4.596 6.039 16.170 1.00 97.25 94 LYS A C 1
ATOM 825 O O . LYS A 1 94 ? -3.690 5.222 16.319 1.00 97.25 94 LYS A O 1
ATOM 830 N N . LEU A 1 95 ? -4.939 6.497 14.964 1.00 96.88 95 LEU A N 1
ATOM 831 C CA . LEU A 1 95 ? -4.234 6.104 13.737 1.00 96.88 95 LEU A CA 1
ATOM 832 C C . LEU A 1 95 ? -2.773 6.555 13.739 1.00 96.88 95 LEU A C 1
ATOM 834 O O . LEU A 1 95 ? -1.895 5.778 13.373 1.00 96.88 95 LEU A O 1
ATOM 838 N N . TYR A 1 96 ? -2.506 7.773 14.206 1.00 96.69 96 TYR A N 1
ATOM 839 C CA . TYR A 1 96 ? -1.148 8.283 14.366 1.00 96.69 96 TYR A CA 1
ATOM 840 C C . TYR A 1 96 ? -0.324 7.429 15.345 1.00 96.69 96 TYR A C 1
ATOM 842 O O . TYR A 1 96 ? 0.806 7.052 15.044 1.00 96.69 96 TYR A O 1
ATOM 850 N N . GLN A 1 97 ? -0.901 7.041 16.487 1.00 97.44 97 GLN A N 1
ATOM 851 C CA . GLN A 1 97 ? -0.254 6.131 17.444 1.00 97.44 97 GLN A CA 1
ATOM 852 C C . GLN A 1 97 ? 0.027 4.746 16.851 1.00 97.44 97 GLN A C 1
ATOM 854 O O . GLN A 1 97 ? 1.078 4.171 17.120 1.00 97.44 97 GLN A O 1
ATOM 859 N N . LEU A 1 98 ? -0.882 4.202 16.035 1.00 97.00 98 LEU A N 1
ATOM 860 C CA . LEU A 1 98 ? -0.632 2.954 15.310 1.00 97.00 98 LEU A CA 1
ATOM 861 C C . LEU A 1 98 ? 0.513 3.120 14.311 1.00 97.00 98 LEU A C 1
ATOM 863 O O . LEU A 1 98 ? 1.406 2.279 14.267 1.00 97.00 98 LEU A O 1
ATOM 867 N N . LYS A 1 99 ? 0.522 4.218 13.549 1.00 95.50 99 LYS A N 1
ATOM 868 C CA . LYS A 1 99 ? 1.548 4.471 12.536 1.00 95.50 99 LYS A CA 1
ATOM 869 C C . LYS A 1 99 ? 2.955 4.552 13.131 1.00 95.50 99 LYS A C 1
ATOM 871 O O . LYS A 1 99 ? 3.888 4.089 12.482 1.00 95.50 99 LYS A O 1
ATOM 876 N N . GLN A 1 100 ? 3.097 5.087 14.345 1.00 96.69 100 GLN A N 1
ATOM 877 C CA . GLN A 1 100 ? 4.373 5.152 15.073 1.00 96.69 100 GLN A CA 1
ATOM 878 C C . GLN A 1 100 ? 4.935 3.779 15.470 1.00 96.69 100 GLN A C 1
ATOM 880 O O . GLN A 1 100 ? 6.121 3.668 15.744 1.00 96.69 100 GLN A O 1
ATOM 885 N N . LYS A 1 101 ? 4.103 2.731 15.497 1.00 95.50 101 LYS A N 1
ATOM 886 C CA . LYS A 1 101 ? 4.540 1.354 15.780 1.00 95.50 101 LYS A CA 1
ATOM 887 C C . LYS A 1 101 ? 5.036 0.610 14.536 1.00 95.50 101 LYS A C 1
ATOM 889 O O . LYS A 1 101 ? 5.457 -0.534 14.661 1.00 95.50 101 LYS A O 1
ATOM 894 N N . MET A 1 102 ? 4.919 1.216 13.352 1.00 92.88 102 MET A N 1
ATOM 895 C CA . MET A 1 102 ? 5.474 0.669 12.113 1.00 92.88 102 MET A CA 1
ATOM 896 C C . MET A 1 102 ? 6.916 1.143 11.944 1.00 92.88 102 MET A C 1
ATOM 898 O O . MET A 1 102 ? 7.172 2.338 12.113 1.00 92.88 102 MET A O 1
ATOM 902 N N . HIS A 1 103 ? 7.802 0.231 11.552 1.00 76.81 103 HIS A N 1
ATOM 903 C CA . HIS A 1 103 ? 9.205 0.511 11.249 1.00 76.81 103 HIS A CA 1
ATOM 904 C C . HIS A 1 103 ? 9.434 0.964 9.797 1.00 76.81 103 HIS A C 1
ATOM 906 O O . HIS A 1 103 ? 8.639 0.618 8.888 1.00 76.81 103 HIS A O 1
#

InterPro domains:
  IPR004860 Homing endonuclease, LAGLIDADG domain [PF00961] (3-78)
  IPR027434 Homing endonuclease [G3DSA:3.10.28.10] (1-103)
  IPR027434 Homing endonuclease [SSF55608] (1-102)
  IPR051289 LAGLIDADG Homing Endonuclease [PTHR36181] (1-102)

pLDDT: mean 96.13, std 3.44, range [76.81, 98.62]